Protein AF-A0AAX3VU95-F1 (afdb_monomer)

Radius of gyration: 20.46 Å; Cα contacts (8 Å, |Δi|>4): 79; chains: 1; bounding box: 46×22×57 Å

Sequence (101 aa):
MKWSERFVEWLLDLTAKSQRDPYALWPAFLGFVLALLLMIFPGVLKLRLTHSGKGTLWSYPELGDVFNIIWIGSAAVGLILFCKGVIATCARLEKAGKDLY

pLDDT: mean 72.45, std 9.78, range [41.84, 86.62]

Organism: Aeromonas salmonicida (NCBI:txid645)

Solvent-accessible surface area (backbone atoms only — not comparable to full-atom values): 5385 Å² total; per-residue (Å²): 134,57,73,66,56,57,50,51,54,51,50,50,52,48,50,57,45,40,73,75,39,76,68,34,56,48,45,28,51,52,16,43,52,52,19,49,49,41,48,45,52,52,53,54,51,53,54,68,63,39,43,84,55,90,96,40,85,45,58,60,69,77,56,51,57,57,48,50,54,54,36,54,52,31,36,51,52,15,50,53,41,26,53,49,11,43,51,53,17,52,54,44,44,50,49,68,58,52,82,76,116

Secondary structure (DSSP, 8-state):
--HHHHHHHHHHHHHHHHHH-TTTTHHHHHHHHHHHHHHHHHHHHHHHH-EEETTEEE--HHHHHHHHHHHHHHHHHHHHHHHHHHHHHHHHHHHHHHTT-

Nearest PDB structures (foldseek):
  7a0g-assembly1_DDD  TM=3.616E-01  e=1.992E+00  Serratia marcescens
  6grj-assembly1_H  TM=5.034E-01  e=5.573E+00  Aeromonas hydrophila
  1g73-assembly2_B  TM=3.269E-01  e=8.014E+00  Homo sapiens

Foldseek 3Di:
DDPVVVVVVVVVLVVVLCVQPVCLLVQLVVLQVQLVCLLVVLVVVQVVQFDDDPNDGDHPVVVVVVSVVSNVVSNVVSVVSNVVSVVSSVVSSVVSVVVVD

Mean predicted aligned error: 11.32 Å

Structure (mmCIF, N/CA/C/O backbone):
data_AF-A0AAX3VU95-F1
#
_entry.id   AF-A0AAX3VU95-F1
#
loop_
_atom_site.group_PDB
_atom_site.id
_atom_site.type_symbol
_atom_site.label_atom_id
_atom_site.label_alt_id
_atom_site.label_comp_id
_atom_site.label_asym_id
_atom_site.label_entity_id
_atom_site.label_seq_id
_atom_site.pdbx_PDB_ins_code
_atom_site.Cartn_x
_atom_site.Cartn_y
_atom_site.Cartn_z
_atom_site.occupancy
_atom_site.B_iso_or_equiv
_atom_site.auth_seq_id
_atom_site.auth_comp_id
_atom_site.auth_asym_id
_atom_site.auth_atom_id
_atom_site.pdbx_PDB_model_num
ATOM 1 N N . MET A 1 1 ? 3.157 -4.089 30.606 1.00 58.25 1 MET A N 1
ATOM 2 C CA . MET A 1 1 ? 2.496 -4.592 29.386 1.00 58.25 1 MET A CA 1
ATOM 3 C C . MET A 1 1 ? 3.498 -4.597 28.256 1.00 58.25 1 MET A C 1
ATOM 5 O O . MET A 1 1 ? 4.078 -3.555 27.962 1.00 58.25 1 MET A O 1
ATOM 9 N N . LYS A 1 2 ? 3.761 -5.770 27.684 1.00 85.31 2 LYS A N 1
ATOM 10 C CA . LYS A 1 2 ? 4.658 -5.900 26.533 1.00 85.31 2 LYS A CA 1
ATOM 11 C C . LYS A 1 2 ? 3.954 -5.351 25.293 1.00 85.31 2 LYS A C 1
ATOM 13 O O . LYS A 1 2 ? 2.736 -5.437 25.168 1.00 85.31 2 LYS A O 1
ATOM 18 N N . TRP A 1 3 ? 4.720 -4.790 24.361 1.00 79.44 3 TRP A N 1
ATOM 19 C CA . TRP A 1 3 ? 4.182 -4.216 23.119 1.00 79.44 3 TRP A CA 1
ATOM 20 C C . TRP A 1 3 ? 3.367 -5.242 22.309 1.00 79.44 3 TRP A C 1
ATOM 22 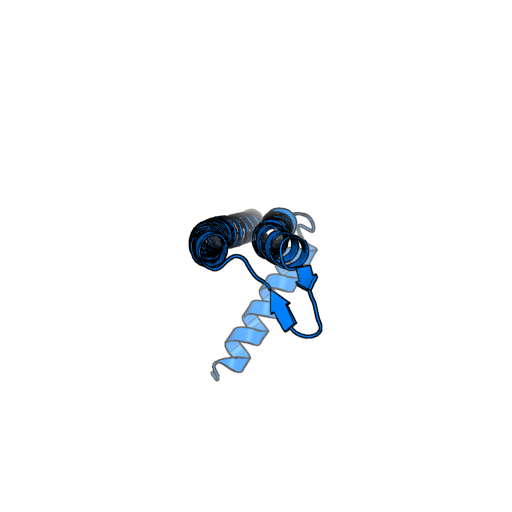O O . TRP A 1 3 ? 2.359 -4.902 21.698 1.00 79.44 3 TRP A O 1
ATOM 32 N N . SER A 1 4 ? 3.752 -6.518 22.395 1.00 81.81 4 SER A N 1
ATOM 33 C CA . SER A 1 4 ? 3.032 -7.649 21.808 1.00 81.81 4 SER A CA 1
ATOM 34 C C . SER A 1 4 ? 1.621 -7.841 22.371 1.00 81.81 4 SER A C 1
ATOM 36 O O . SER A 1 4 ? 0.712 -8.140 21.610 1.00 81.81 4 SER A O 1
ATOM 38 N N . GLU A 1 5 ? 1.414 -7.651 23.677 1.00 83.31 5 GLU A N 1
ATOM 39 C CA . GLU A 1 5 ? 0.097 -7.810 24.318 1.00 83.31 5 GLU A CA 1
ATOM 40 C C . GLU A 1 5 ? -0.855 -6.707 23.855 1.00 83.31 5 GLU A C 1
ATOM 42 O O . GLU A 1 5 ? -1.970 -6.991 23.433 1.00 83.31 5 GLU A O 1
ATOM 47 N N . ARG A 1 6 ? -0.362 -5.462 23.803 1.00 76.31 6 ARG A N 1
ATOM 48 C CA . ARG A 1 6 ? -1.108 -4.323 23.247 1.00 76.31 6 ARG A CA 1
ATOM 49 C C . ARG A 1 6 ? -1.497 -4.532 21.789 1.00 76.31 6 ARG A C 1
ATOM 51 O O . ARG A 1 6 ? -2.588 -4.145 21.390 1.00 76.31 6 ARG A O 1
ATOM 58 N N . PHE A 1 7 ? -0.611 -5.123 20.990 1.00 73.50 7 PHE A N 1
ATOM 59 C CA . PHE A 1 7 ? -0.898 -5.399 19.586 1.00 73.50 7 PHE A CA 1
ATOM 60 C C . PHE A 1 7 ? -1.966 -6.488 19.424 1.00 73.50 7 PHE A C 1
ATOM 62 O O . PHE A 1 7 ? -2.858 -6.353 18.593 1.00 73.50 7 PHE A O 1
ATOM 69 N N . VAL A 1 8 ? -1.914 -7.541 20.244 1.00 79.12 8 VAL A N 1
ATOM 70 C CA . VAL A 1 8 ? -2.918 -8.615 20.239 1.00 79.12 8 VAL A CA 1
ATOM 71 C C . VAL A 1 8 ? -4.280 -8.110 20.714 1.00 79.12 8 VAL A C 1
ATOM 73 O O . VAL A 1 8 ? -5.283 -8.397 20.068 1.00 79.12 8 VAL A O 1
ATOM 76 N N . GLU A 1 9 ? -4.331 -7.319 21.787 1.00 79.94 9 GLU A N 1
ATOM 77 C CA . GLU A 1 9 ? -5.568 -6.672 22.247 1.00 79.94 9 GLU A CA 1
ATOM 78 C C . GLU A 1 9 ? -6.154 -5.760 21.169 1.00 79.94 9 GLU A C 1
ATOM 80 O O . GLU A 1 9 ? -7.351 -5.810 20.893 1.00 79.94 9 GLU A O 1
ATOM 85 N N . TRP A 1 10 ? -5.301 -4.979 20.506 1.00 80.12 10 TRP A N 1
ATOM 86 C CA . TRP A 1 10 ? -5.714 -4.121 19.404 1.00 80.12 10 TRP A CA 1
ATOM 87 C C . TRP A 1 10 ? -6.270 -4.921 18.221 1.00 80.12 10 TRP A C 1
ATOM 89 O O . TRP A 1 10 ? -7.307 -4.553 17.677 1.00 80.12 10 TRP A O 1
ATOM 99 N N . LEU A 1 11 ? -5.641 -6.043 17.853 1.00 76.56 11 LEU A N 1
ATOM 100 C CA . LEU A 1 11 ? -6.142 -6.943 16.810 1.00 76.56 11 LEU A CA 1
ATOM 101 C C . LEU A 1 11 ? -7.474 -7.596 17.192 1.00 76.56 11 LEU A C 1
ATOM 103 O O . LEU A 1 11 ? -8.354 -7.724 16.341 1.00 76.56 11 LEU A O 1
ATOM 107 N N . LEU A 1 12 ? -7.641 -8.005 18.451 1.00 79.31 12 LEU A N 1
ATOM 108 C CA . LEU A 1 12 ? -8.889 -8.587 18.950 1.00 79.31 12 LEU A CA 1
ATOM 109 C C . LEU A 1 12 ? -10.030 -7.564 18.929 1.00 79.31 12 LEU A C 1
ATOM 111 O O . LEU A 1 12 ? -11.122 -7.888 18.461 1.00 79.31 12 LEU A O 1
ATOM 115 N N . ASP A 1 13 ? -9.769 -6.325 19.347 1.00 76.44 13 ASP A N 1
ATOM 116 C CA . ASP A 1 13 ? -10.731 -5.219 19.268 1.00 76.44 13 ASP A CA 1
ATOM 117 C C . ASP A 1 13 ? -11.093 -4.890 17.809 1.00 76.44 13 ASP A C 1
ATOM 119 O O . ASP A 1 13 ? -12.265 -4.722 17.464 1.00 76.44 13 ASP A O 1
ATOM 123 N N . LEU A 1 14 ? -10.105 -4.900 16.910 1.00 67.81 14 LEU A N 1
ATOM 124 C CA . LEU A 1 14 ? -10.328 -4.749 15.470 1.00 67.81 14 LEU A CA 1
ATOM 125 C C . LEU A 1 14 ? -11.173 -5.875 14.883 1.00 67.81 14 LEU A C 1
ATOM 127 O O . LEU A 1 14 ? -12.058 -5.615 14.070 1.00 67.81 14 LEU A O 1
ATOM 131 N N . THR A 1 15 ? -10.928 -7.112 15.307 1.00 70.94 15 THR A N 1
ATOM 132 C CA . THR A 1 15 ? -11.692 -8.280 14.861 1.00 70.94 15 THR A CA 1
ATOM 133 C C . THR A 1 15 ? -13.136 -8.176 15.347 1.00 70.94 15 THR A C 1
ATOM 135 O O . THR A 1 15 ? -14.061 -8.360 14.561 1.00 70.94 15 THR A O 1
ATOM 138 N N . ALA A 1 16 ? -13.353 -7.787 16.606 1.00 68.69 16 ALA A N 1
ATOM 139 C CA . ALA A 1 16 ? -14.687 -7.583 17.162 1.00 68.69 16 ALA A CA 1
ATOM 140 C C . ALA A 1 16 ? -15.456 -6.455 16.450 1.00 68.69 16 ALA A C 1
ATOM 142 O O . ALA A 1 16 ? -16.639 -6.612 16.145 1.00 68.69 16 ALA A O 1
ATOM 143 N N . LYS A 1 17 ? -14.793 -5.336 16.124 1.00 66.62 17 LYS A N 1
ATOM 144 C CA . LYS A 1 17 ? -15.396 -4.235 15.352 1.00 66.62 17 LYS A CA 1
ATOM 145 C C . LYS A 1 17 ? -15.649 -4.620 13.889 1.00 66.62 17 LYS A C 1
ATOM 147 O O . LYS A 1 17 ? -16.689 -4.266 13.342 1.00 66.62 17 LYS A O 1
ATOM 152 N N . SER A 1 18 ? -14.761 -5.407 13.279 1.00 63.59 18 SER A N 1
ATOM 153 C CA . SER A 1 18 ? -14.933 -5.939 11.920 1.00 63.59 18 SER A CA 1
ATOM 154 C C . SER A 1 18 ? -16.092 -6.931 11.802 1.00 63.59 18 SER A C 1
ATOM 156 O O . SER A 1 18 ? -16.698 -7.006 10.738 1.00 63.59 18 SER A O 1
ATOM 158 N N . GLN A 1 19 ? -16.395 -7.705 12.848 1.00 65.88 19 GLN A N 1
ATOM 159 C CA . GLN A 1 19 ? -17.554 -8.609 12.858 1.00 65.88 19 GLN A CA 1
ATOM 160 C C . GLN A 1 19 ? -18.885 -7.841 12.907 1.00 65.88 19 GLN A C 1
ATOM 162 O O . GLN A 1 19 ? -19.898 -8.346 12.435 1.00 65.88 19 GLN A O 1
ATOM 167 N N . ARG A 1 20 ? -18.891 -6.623 13.466 1.00 64.50 20 ARG A N 1
ATOM 168 C CA . ARG A 1 20 ? -20.093 -5.778 13.565 1.00 64.50 20 ARG A CA 1
ATOM 169 C C . ARG A 1 20 ? -20.412 -5.036 12.274 1.00 64.50 20 ARG A C 1
ATOM 171 O O . ARG A 1 20 ? -21.584 -4.878 11.956 1.00 64.50 20 ARG A O 1
ATOM 178 N N . ASP A 1 21 ? -19.391 -4.596 11.543 1.00 65.00 21 ASP A N 1
ATOM 179 C CA . ASP A 1 21 ? -19.568 -3.927 10.256 1.00 65.00 21 ASP A CA 1
ATOM 180 C C . ASP A 1 21 ? -18.618 -4.536 9.206 1.00 65.00 21 ASP A C 1
ATOM 182 O O . ASP A 1 21 ? -17.478 -4.081 9.042 1.00 65.00 21 ASP A O 1
ATOM 186 N N . PRO A 1 22 ? -19.049 -5.600 8.497 1.00 65.88 22 PRO A N 1
ATOM 187 C CA . PRO A 1 22 ? -18.189 -6.358 7.585 1.00 65.88 22 PRO A CA 1
ATOM 188 C C . PRO A 1 22 ? -17.675 -5.517 6.406 1.00 65.88 22 PRO A C 1
ATOM 190 O O . PRO A 1 22 ? -16.668 -5.861 5.787 1.00 65.88 22 PRO A O 1
ATOM 193 N N . TYR A 1 23 ? -18.315 -4.380 6.114 1.00 68.19 23 TYR A N 1
ATOM 194 C CA . TYR A 1 23 ? -17.912 -3.455 5.053 1.00 68.19 23 TYR A CA 1
ATOM 195 C C . TYR A 1 23 ? -16.967 -2.345 5.531 1.00 68.19 23 TYR A C 1
ATOM 197 O O . TYR A 1 23 ? -16.511 -1.530 4.720 1.00 68.19 23 TYR A O 1
ATOM 205 N N . ALA A 1 24 ? -16.637 -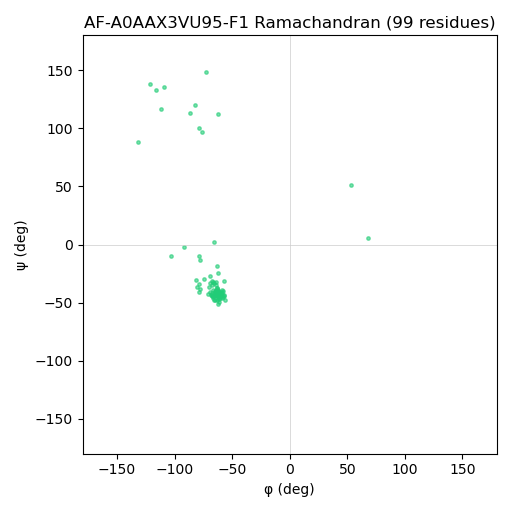2.294 6.825 1.00 67.38 24 ALA A N 1
ATOM 206 C CA . ALA A 1 24 ? -15.749 -1.273 7.370 1.00 67.38 24 ALA A CA 1
ATOM 207 C C . ALA A 1 24 ? -14.320 -1.387 6.823 1.00 67.38 24 ALA A C 1
ATOM 209 O O . ALA A 1 24 ? -13.692 -0.357 6.602 1.00 67.38 24 ALA A O 1
ATOM 210 N N . LEU A 1 25 ? -13.841 -2.606 6.532 1.00 71.12 25 LEU A N 1
ATOM 211 C CA . LEU A 1 25 ? -12.509 -2.884 5.964 1.00 71.12 25 LEU A CA 1
ATOM 212 C C . LEU A 1 25 ? -12.408 -2.622 4.452 1.00 71.12 25 LEU A C 1
ATOM 214 O O . LEU A 1 25 ? -11.310 -2.575 3.895 1.00 71.12 25 LEU A O 1
ATOM 218 N N . TRP A 1 26 ? -13.543 -2.446 3.774 1.00 74.94 26 TRP A N 1
ATOM 219 C CA . TRP A 1 26 ? -13.602 -2.290 2.322 1.00 74.94 26 TRP A CA 1
ATOM 220 C C . TRP A 1 26 ? -12.778 -1.110 1.771 1.00 74.94 26 TRP A C 1
ATOM 222 O O . TRP A 1 26 ? -12.099 -1.290 0.759 1.00 74.94 26 TRP A O 1
ATOM 232 N N . PRO A 1 27 ? -12.746 0.076 2.414 1.00 76.44 27 PRO A N 1
ATOM 233 C CA . PRO A 1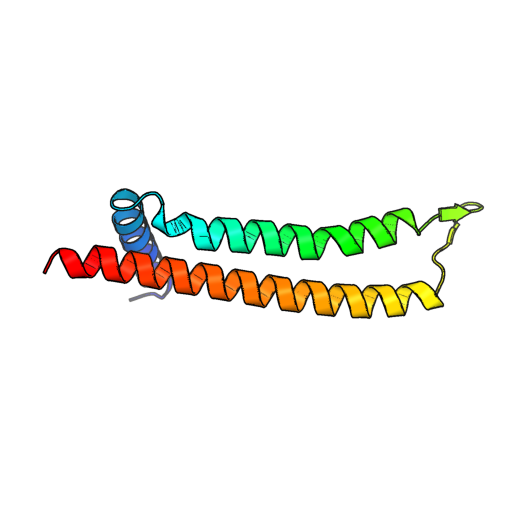 27 ? -11.914 1.191 1.968 1.00 76.44 27 PRO A CA 1
ATOM 234 C C . PRO A 1 27 ? -10.414 0.885 2.049 1.00 76.44 27 PRO A C 1
ATOM 236 O O . PRO A 1 27 ? -9.671 1.257 1.142 1.00 76.44 27 PRO A O 1
ATOM 239 N N . ALA A 1 28 ? -9.960 0.192 3.101 1.00 75.88 28 ALA A N 1
ATOM 240 C CA . ALA A 1 28 ? -8.569 -0.249 3.218 1.00 75.88 28 ALA A CA 1
ATOM 241 C C . ALA A 1 28 ? -8.232 -1.309 2.165 1.00 75.88 28 ALA A C 1
ATOM 243 O O . ALA A 1 28 ? -7.182 -1.217 1.533 1.00 75.88 28 ALA A O 1
ATOM 244 N N . PHE A 1 29 ? -9.134 -2.264 1.925 1.00 77.94 29 PHE A N 1
ATOM 245 C CA . PHE A 1 29 ? -8.962 -3.275 0.883 1.00 77.94 29 PHE A CA 1
ATOM 246 C C . PHE A 1 29 ? -8.869 -2.649 -0.515 1.00 77.94 29 PHE A C 1
ATOM 248 O O . PHE A 1 29 ? -7.916 -2.912 -1.243 1.00 77.94 29 PHE A O 1
ATOM 255 N N . LEU A 1 30 ? -9.796 -1.756 -0.877 1.00 79.62 30 LEU A N 1
ATOM 256 C CA . LEU A 1 30 ? -9.764 -1.035 -2.154 1.00 79.62 30 LEU A CA 1
ATOM 257 C C . LEU A 1 30 ? -8.501 -0.182 -2.301 1.00 79.62 30 LEU A C 1
ATOM 259 O O . LEU A 1 30 ? -7.867 -0.205 -3.355 1.00 79.62 30 LEU A O 1
ATOM 263 N N . GLY A 1 31 ? -8.114 0.541 -1.246 1.00 78.50 31 GLY A N 1
ATOM 264 C CA . GLY A 1 31 ? -6.882 1.328 -1.225 1.00 78.50 31 GLY A CA 1
ATOM 265 C C . GLY A 1 31 ? -5.638 0.459 -1.418 1.00 78.50 31 GLY A C 1
ATOM 266 O O . GLY A 1 31 ? -4.752 0.823 -2.184 1.00 78.50 31 GLY A O 1
ATOM 267 N N . PHE A 1 32 ? -5.599 -0.718 -0.791 1.00 78.50 32 PHE A N 1
ATOM 268 C CA . PHE A 1 32 ? -4.517 -1.690 -0.937 1.00 78.50 32 PHE A CA 1
ATOM 269 C C . PHE A 1 32 ? -4.449 -2.283 -2.350 1.00 78.50 32 PHE A C 1
ATOM 271 O O . PHE A 1 32 ? -3.376 -2.319 -2.946 1.00 78.50 32 PHE A O 1
ATOM 278 N N . VAL A 1 33 ? -5.586 -2.686 -2.924 1.00 84.50 33 VAL A N 1
ATOM 279 C CA . VAL A 1 33 ? -5.653 -3.215 -4.297 1.00 84.50 33 VAL A CA 1
ATOM 280 C C . VAL A 1 33 ? -5.211 -2.159 -5.314 1.00 84.50 33 VAL A C 1
ATOM 282 O O . VAL A 1 33 ? -4.416 -2.459 -6.204 1.00 84.50 33 VAL A O 1
ATOM 285 N N . LEU A 1 34 ? -5.665 -0.911 -5.166 1.00 82.12 34 LEU A N 1
ATOM 286 C CA . LEU A 1 34 ? -5.245 0.202 -6.024 1.00 82.12 34 LEU A CA 1
ATOM 287 C C . LEU A 1 34 ? -3.751 0.509 -5.877 1.00 82.12 34 LEU A C 1
ATOM 289 O O . LEU A 1 34 ? -3.073 0.716 -6.881 1.00 82.12 34 LEU A O 1
ATOM 293 N N . ALA A 1 35 ? -3.225 0.496 -4.651 1.00 80.12 35 ALA A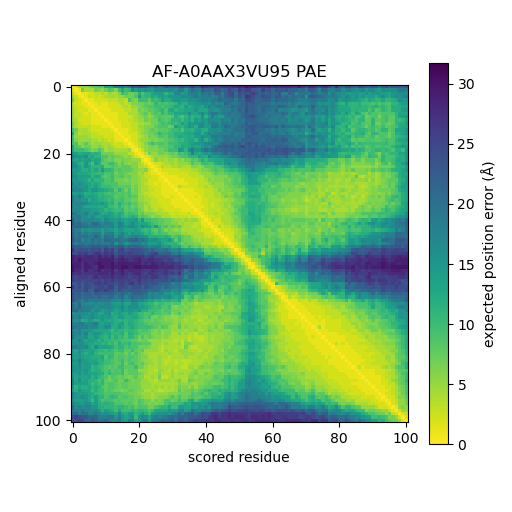 N 1
ATOM 294 C CA . ALA A 1 35 ? -1.801 0.689 -4.397 1.00 80.12 35 ALA A CA 1
ATOM 295 C C . ALA A 1 35 ? -0.951 -0.416 -5.043 1.00 80.12 35 ALA A C 1
ATOM 297 O O . ALA A 1 35 ? 0.054 -0.120 -5.689 1.00 80.12 35 ALA A O 1
ATOM 298 N N . LEU A 1 36 ? -1.381 -1.677 -4.932 1.00 80.56 36 LEU A N 1
ATOM 299 C CA . LEU A 1 36 ? -0.720 -2.806 -5.585 1.00 80.56 36 LEU A CA 1
ATOM 300 C C . LEU A 1 36 ? -0.743 -2.674 -7.109 1.00 80.56 36 LEU A C 1
ATOM 302 O O . LEU A 1 36 ? 0.292 -2.847 -7.748 1.00 80.56 36 LEU A O 1
ATOM 306 N N . LEU A 1 37 ? -1.887 -2.321 -7.700 1.00 82.38 37 LEU A N 1
ATOM 307 C CA . LEU A 1 37 ? -1.997 -2.103 -9.145 1.00 82.38 37 LEU A CA 1
ATOM 308 C C . LEU A 1 37 ? -1.046 -1.000 -9.626 1.00 82.38 37 LEU A C 1
ATOM 310 O O . LEU A 1 37 ? -0.313 -1.200 -10.595 1.00 82.38 37 LEU A O 1
ATOM 314 N N . LEU A 1 38 ? -1.009 0.131 -8.919 1.00 80.56 38 LEU A N 1
ATOM 315 C CA . LEU A 1 38 ? -0.126 1.260 -9.221 1.00 80.56 38 LEU A CA 1
ATOM 316 C C . LEU A 1 38 ? 1.359 0.911 -9.066 1.00 80.56 38 LEU A C 1
ATOM 318 O O . LEU A 1 38 ? 2.191 1.433 -9.806 1.00 80.56 38 LEU A O 1
ATOM 322 N N . MET A 1 39 ? 1.709 0.022 -8.138 1.00 77.38 39 MET A N 1
ATOM 323 C CA . MET A 1 39 ? 3.091 -0.415 -7.943 1.00 77.38 39 MET A CA 1
ATOM 324 C C . MET A 1 39 ? 3.534 -1.444 -8.994 1.00 77.38 39 MET A C 1
ATOM 326 O O . MET A 1 39 ? 4.674 -1.393 -9.460 1.00 77.38 39 MET A O 1
ATOM 330 N N . ILE A 1 40 ? 2.644 -2.365 -9.377 1.00 78.94 40 ILE A N 1
ATOM 331 C CA . ILE A 1 40 ? 2.935 -3.474 -10.298 1.00 78.94 40 ILE A CA 1
ATOM 332 C C . ILE A 1 40 ? 2.943 -3.000 -11.755 1.00 78.94 40 ILE A C 1
ATOM 334 O O . ILE A 1 40 ? 3.812 -3.411 -12.524 1.00 78.94 40 ILE A O 1
ATOM 338 N N . PHE A 1 41 ? 2.012 -2.124 -12.148 1.00 77.88 41 PHE A N 1
ATOM 339 C CA . PHE A 1 41 ? 1.841 -1.712 -13.545 1.00 77.88 41 PHE A CA 1
ATOM 340 C C . PHE A 1 41 ? 3.120 -1.119 -14.177 1.00 77.88 41 PHE A C 1
ATOM 342 O O . PHE A 1 41 ? 3.518 -1.599 -15.243 1.00 77.88 41 PHE A O 1
ATOM 349 N N . PRO A 1 42 ? 3.848 -0.179 -13.536 1.00 70.75 42 PRO A N 1
ATOM 350 C CA . PRO A 1 42 ? 5.093 0.361 -14.086 1.00 70.75 42 PRO A CA 1
ATOM 351 C C . PRO A 1 42 ? 6.219 -0.681 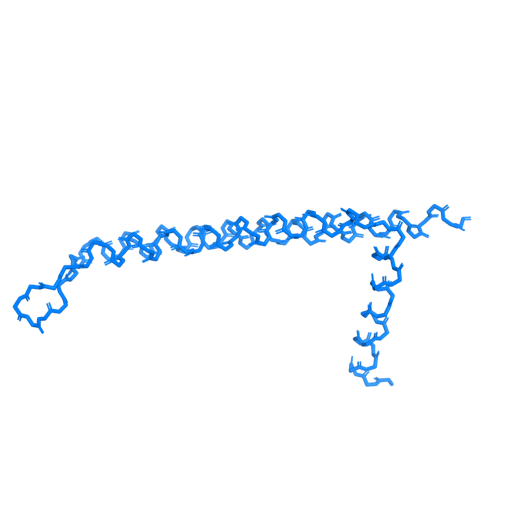-14.134 1.00 70.75 42 PRO A C 1
ATOM 353 O O . PRO A 1 42 ? 7.009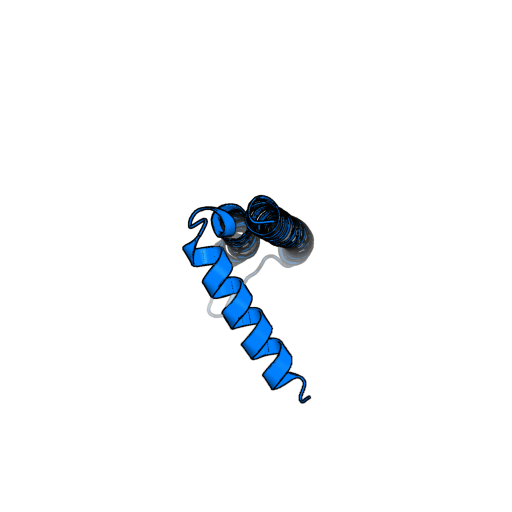 -0.690 -15.078 1.00 70.75 42 PRO A O 1
ATOM 356 N N . GLY A 1 43 ? 6.271 -1.591 -13.152 1.00 70.06 43 GLY A N 1
ATOM 357 C CA . GLY A 1 43 ? 7.255 -2.676 -13.102 1.00 70.06 43 GLY A CA 1
ATOM 358 C C . GLY A 1 43 ? 7.073 -3.687 -14.236 1.00 70.06 43 GLY A C 1
ATOM 359 O O . GLY A 1 43 ? 8.043 -4.063 -14.892 1.00 70.06 43 GLY A O 1
ATOM 360 N N . VAL A 1 44 ? 5.826 -4.064 -14.535 1.00 72.81 44 VAL A N 1
ATOM 361 C CA . VAL A 1 44 ? 5.492 -4.939 -15.672 1.00 72.81 44 VAL A CA 1
ATOM 362 C C . VAL A 1 44 ? 5.787 -4.250 -17.005 1.00 72.81 44 VAL A C 1
ATOM 364 O O . VAL A 1 44 ? 6.297 -4.892 -17.923 1.00 72.81 44 VAL A O 1
ATOM 367 N N . LEU A 1 45 ? 5.514 -2.946 -17.118 1.00 70.75 45 LEU A N 1
ATOM 368 C CA . LEU A 1 45 ? 5.807 -2.173 -18.328 1.00 70.75 45 LEU A CA 1
ATOM 369 C C . LEU A 1 45 ? 7.321 -2.106 -18.598 1.00 70.75 45 LEU A C 1
ATOM 371 O O . LEU A 1 45 ? 7.751 -2.367 -19.721 1.00 70.75 45 LEU A O 1
ATOM 375 N N . LYS A 1 46 ? 8.134 -1.867 -17.557 1.00 68.31 46 LYS A N 1
ATOM 376 C CA . LYS A 1 46 ? 9.604 -1.919 -17.629 1.00 68.31 46 LYS A CA 1
ATOM 377 C C . LYS A 1 46 ? 10.099 -3.300 -18.069 1.00 68.31 46 LYS A C 1
ATOM 379 O O . LYS A 1 46 ? 10.969 -3.394 -18.934 1.00 68.31 46 LYS A O 1
ATOM 384 N N . LEU A 1 47 ? 9.510 -4.372 -17.533 1.00 67.00 47 LEU A N 1
ATOM 385 C CA . LEU A 1 47 ? 9.859 -5.748 -17.901 1.00 67.00 47 LEU A CA 1
ATOM 386 C C . LEU A 1 47 ? 9.546 -6.049 -19.374 1.00 67.00 47 LEU A C 1
ATOM 388 O O . LEU A 1 47 ? 10.340 -6.693 -20.048 1.00 67.00 47 LEU A O 1
ATOM 392 N N . ARG A 1 48 ? 8.412 -5.556 -19.892 1.00 66.56 48 ARG A N 1
ATOM 393 C CA . ARG A 1 48 ? 8.029 -5.719 -21.306 1.00 66.56 48 ARG A CA 1
ATOM 394 C C . ARG A 1 48 ? 8.911 -4.925 -22.264 1.00 66.56 48 ARG A C 1
ATOM 396 O O . ARG A 1 48 ? 9.136 -5.379 -23.379 1.00 66.56 48 ARG A O 1
ATOM 403 N N . LEU A 1 49 ? 9.400 -3.761 -21.841 1.00 64.06 49 LEU A N 1
ATOM 404 C CA . LEU A 1 49 ? 10.338 -2.928 -22.606 1.00 64.06 49 LEU A CA 1
ATOM 405 C C . LEU A 1 49 ? 11.784 -3.424 -22.532 1.00 64.06 49 LEU A C 1
ATOM 407 O O . LEU A 1 49 ? 12.645 -2.951 -23.267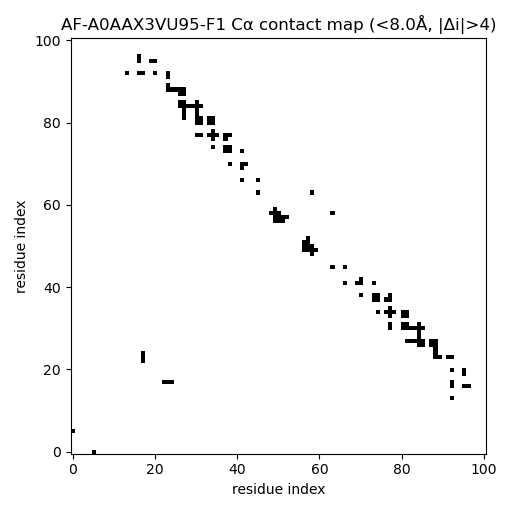 1.00 64.06 49 LEU A O 1
ATOM 411 N N . THR A 1 50 ? 12.046 -4.388 -21.655 1.00 62.22 50 THR A N 1
ATOM 412 C CA . THR A 1 50 ? 13.315 -5.099 -21.610 1.00 62.22 50 THR A CA 1
ATOM 413 C C . THR A 1 50 ? 13.278 -6.199 -22.661 1.00 62.22 50 THR A C 1
ATOM 415 O O . THR A 1 50 ? 12.399 -7.060 -22.640 1.00 62.22 50 THR A O 1
ATOM 418 N N . HIS A 1 51 ? 14.195 -6.165 -23.623 1.00 62.50 51 HIS A N 1
ATOM 419 C CA . HIS A 1 51 ? 14.231 -7.146 -24.705 1.00 62.50 51 HIS A CA 1
ATOM 420 C C . HIS A 1 51 ? 15.524 -7.954 -24.605 1.00 62.50 51 HIS A C 1
ATOM 422 O O . HIS A 1 51 ? 16.612 -7.404 -24.427 1.00 62.50 51 HIS A O 1
ATOM 428 N N . SER A 1 52 ? 15.411 -9.280 -24.700 1.00 52.28 52 SER A N 1
ATOM 429 C CA . SER A 1 52 ? 16.582 -10.157 -24.723 1.00 52.28 52 SER A CA 1
ATOM 430 C C . SER A 1 52 ? 17.190 -10.130 -26.123 1.00 52.28 52 SER A C 1
ATOM 432 O O . SER A 1 52 ? 16.674 -10.752 -27.051 1.00 52.28 52 SER A O 1
ATOM 434 N N . GLY A 1 53 ? 18.262 -9.359 -26.293 1.00 51.59 53 GLY A N 1
ATOM 435 C CA . GLY A 1 53 ? 19.024 -9.274 -27.534 1.00 51.59 53 GLY A CA 1
ATOM 436 C C . GLY A 1 53 ? 20.407 -9.883 -27.337 1.00 51.59 53 GLY A C 1
ATOM 437 O O . GLY A 1 53 ? 21.195 -9.372 -26.550 1.00 51.59 53 GLY A O 1
ATOM 438 N N . LYS A 1 54 ? 20.722 -10.971 -28.056 1.00 52.12 54 LYS A N 1
ATOM 439 C CA . LYS A 1 54 ? 22.048 -11.631 -28.052 1.00 52.12 54 LYS A CA 1
ATOM 440 C C . LYS A 1 54 ? 22.570 -12.005 -26.649 1.00 52.12 54 LYS A C 1
ATOM 442 O O . LYS A 1 54 ? 23.692 -11.660 -26.288 1.00 52.12 54 LYS A O 1
ATOM 447 N N . GLY A 1 55 ? 21.756 -12.692 -25.843 1.00 55.44 55 GLY A N 1
ATOM 448 C CA . GLY A 1 55 ? 22.184 -13.232 -24.539 1.00 55.44 55 GLY A CA 1
ATOM 449 C C . GLY A 1 55 ? 22.489 -12.181 -23.464 1.00 55.44 55 GLY A C 1
ATOM 450 O O . GLY A 1 55 ? 22.931 -12.536 -22.376 1.00 55.44 55 GLY A O 1
ATOM 451 N N . THR A 1 56 ? 22.234 -10.902 -23.747 1.00 55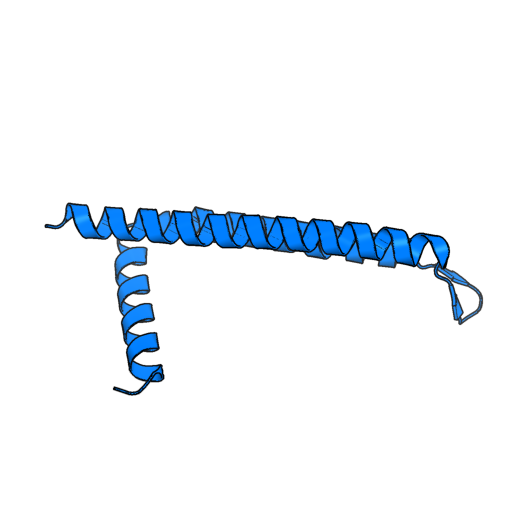.59 56 THR A N 1
ATOM 452 C CA . THR A 1 56 ? 22.358 -9.790 -22.802 1.00 55.59 56 THR A CA 1
ATOM 453 C C . THR A 1 56 ? 21.011 -9.081 -22.673 1.00 55.59 56 THR A C 1
ATOM 455 O O . THR A 1 56 ? 20.266 -8.919 -23.641 1.00 55.59 56 THR A O 1
ATOM 458 N N . LEU A 1 57 ? 20.657 -8.721 -21.439 1.00 58.62 57 LEU A N 1
ATOM 459 C CA . LEU A 1 57 ? 19.405 -8.047 -21.109 1.00 58.62 57 LEU A CA 1
ATOM 460 C C . LEU A 1 57 ? 19.542 -6.573 -21.526 1.00 58.62 57 LEU A C 1
ATOM 462 O O . LEU A 1 57 ? 20.140 -5.779 -20.802 1.00 58.62 57 LEU A O 1
ATOM 466 N N . TRP A 1 58 ? 19.054 -6.206 -22.713 1.00 52.62 58 TRP A N 1
ATOM 467 C CA . TRP A 1 58 ? 19.107 -4.820 -23.181 1.00 52.62 58 TRP A CA 1
ATOM 468 C C . TRP A 1 58 ? 17.881 -4.066 -22.658 1.00 52.62 58 TRP A C 1
ATOM 470 O O . TRP A 1 58 ? 16.739 -4.357 -23.016 1.00 52.62 58 TRP A O 1
ATOM 480 N N . SER A 1 59 ? 18.126 -3.100 -21.775 1.00 60.12 59 SER A N 1
ATOM 481 C CA . SER A 1 59 ? 17.174 -2.047 -21.419 1.00 60.12 59 SER A CA 1
ATOM 482 C C . SER A 1 59 ? 17.681 -0.738 -22.000 1.00 60.12 59 SER A C 1
ATOM 484 O O . SER A 1 59 ? 18.868 -0.443 -21.883 1.00 60.12 59 SER A O 1
ATOM 486 N N . TYR A 1 60 ? 16.796 0.054 -22.605 1.00 60.50 60 TYR A N 1
ATOM 487 C CA . TYR A 1 60 ? 17.121 1.419 -23.014 1.00 60.50 60 TYR A CA 1
ATOM 488 C C . TYR A 1 60 ? 17.468 2.241 -21.759 1.00 60.50 60 TYR A C 1
ATOM 490 O O . TYR A 1 60 ? 16.574 2.470 -20.937 1.00 60.50 60 TYR A O 1
ATOM 498 N N . PRO A 1 61 ? 18.732 2.668 -21.572 1.00 62.47 61 PRO A N 1
ATOM 499 C CA . PRO A 1 61 ? 19.175 3.288 -20.323 1.00 62.47 61 PRO A CA 1
ATOM 500 C C . PRO A 1 61 ? 18.434 4.600 -20.040 1.00 62.47 61 PRO A C 1
ATOM 502 O O . PRO A 1 61 ? 18.024 4.831 -18.908 1.00 62.47 61 PRO A O 1
ATOM 505 N N . GLU A 1 62 ? 18.142 5.390 -21.077 1.00 64.44 62 GLU A N 1
ATOM 506 C CA . GLU A 1 62 ? 17.386 6.644 -20.948 1.00 64.44 62 GLU A CA 1
ATOM 507 C C . GLU A 1 62 ? 15.918 6.434 -20.554 1.00 64.44 62 GLU A C 1
ATOM 509 O O . GLU A 1 62 ? 15.339 7.244 -19.833 1.00 64.44 62 GLU A O 1
ATOM 514 N N . LEU A 1 63 ? 15.308 5.317 -20.967 1.00 65.44 63 LEU A N 1
ATOM 515 C CA . LEU A 1 63 ? 13.951 4.981 -20.533 1.00 65.44 63 LEU A CA 1
ATOM 516 C C . LEU A 1 63 ? 13.948 4.493 -19.078 1.00 65.44 63 LEU A C 1
ATOM 518 O O . LEU A 1 63 ? 12.970 4.711 -18.368 1.00 65.44 63 LEU A O 1
ATOM 522 N N . GLY A 1 64 ? 15.036 3.876 -18.608 1.00 69.00 64 GLY A N 1
ATOM 523 C CA . GLY A 1 64 ? 15.160 3.351 -17.248 1.00 69.00 64 GLY A CA 1
ATOM 524 C C . GLY A 1 64 ? 14.938 4.401 -16.155 1.00 69.00 64 GLY A C 1
ATOM 525 O O . GLY A 1 64 ? 14.191 4.136 -15.209 1.00 69.00 64 GLY A O 1
ATOM 526 N N . ASP A 1 65 ? 15.524 5.589 -16.309 1.00 72.25 65 ASP A N 1
ATOM 527 C CA . ASP A 1 65 ? 15.374 6.687 -15.345 1.00 72.25 65 ASP A CA 1
ATOM 528 C C . ASP A 1 65 ? 13.970 7.293 -15.369 1.00 72.25 65 ASP A C 1
ATOM 530 O O . ASP A 1 65 ? 13.357 7.478 -14.315 1.00 72.25 65 ASP A O 1
ATOM 534 N N . VAL A 1 66 ? 13.402 7.501 -16.560 1.00 74.75 66 VAL A N 1
ATOM 535 C CA . VAL A 1 66 ? 12.011 7.956 -16.717 1.00 74.75 66 VAL A CA 1
ATOM 536 C C . VAL A 1 66 ? 11.043 6.962 -16.063 1.00 74.75 66 VAL A C 1
ATOM 538 O O . VAL A 1 66 ? 10.123 7.364 -15.347 1.00 74.75 66 VAL A O 1
ATOM 541 N N . PHE A 1 67 ? 11.285 5.657 -16.222 1.00 75.12 67 PHE A N 1
ATOM 542 C CA . PHE A 1 67 ? 10.505 4.610 -15.563 1.00 75.12 67 PHE A CA 1
ATOM 543 C C . PHE A 1 67 ? 10.622 4.645 -14.046 1.00 75.12 67 PHE A C 1
ATOM 545 O O . PHE A 1 67 ? 9.611 4.490 -13.366 1.00 75.12 67 PHE A O 1
ATOM 552 N N . ASN A 1 68 ? 11.824 4.846 -13.508 1.00 75.56 68 ASN A N 1
ATOM 553 C CA . ASN A 1 68 ? 12.022 4.933 -12.064 1.00 75.56 68 ASN A CA 1
ATOM 554 C C . ASN A 1 68 ? 11.290 6.151 -11.479 1.00 75.56 68 ASN A C 1
ATOM 556 O O . ASN A 1 68 ? 10.643 6.018 -10.444 1.00 75.56 68 ASN A O 1
ATOM 560 N N . ILE A 1 69 ? 11.314 7.305 -12.156 1.00 81.81 69 ILE A N 1
ATOM 561 C CA . ILE A 1 69 ? 10.591 8.514 -11.723 1.00 81.81 69 ILE A CA 1
ATOM 562 C C . ILE A 1 69 ? 9.076 8.274 -11.722 1.00 81.81 69 ILE A C 1
ATOM 564 O O . ILE A 1 69 ? 8.404 8.548 -10.725 1.00 81.81 69 ILE A O 1
ATOM 568 N N . ILE A 1 70 ? 8.535 7.709 -12.807 1.00 81.75 70 ILE A N 1
ATOM 569 C CA . ILE A 1 70 ? 7.105 7.375 -12.908 1.00 81.75 70 ILE A CA 1
ATOM 570 C C . ILE A 1 70 ? 6.720 6.330 -11.854 1.00 81.75 70 ILE A C 1
ATOM 572 O O . ILE A 1 70 ? 5.661 6.433 -11.235 1.00 81.75 70 ILE A O 1
ATOM 576 N N . TRP A 1 71 ? 7.579 5.340 -11.610 1.00 81.88 71 TRP A N 1
ATOM 577 C CA . TRP A 1 71 ? 7.333 4.290 -10.627 1.00 81.88 71 TRP A CA 1
ATOM 578 C C . TRP A 1 71 ? 7.332 4.824 -9.195 1.00 81.88 71 TRP A C 1
ATOM 580 O O . TRP A 1 71 ? 6.411 4.511 -8.446 1.00 81.88 71 TRP A O 1
ATOM 590 N N . ILE A 1 72 ? 8.292 5.679 -8.831 1.00 81.25 72 ILE A N 1
ATOM 591 C CA . ILE A 1 72 ? 8.336 6.337 -7.517 1.00 81.25 72 ILE A CA 1
ATOM 592 C C . ILE A 1 72 ? 7.091 7.207 -7.316 1.00 81.25 72 ILE A C 1
ATOM 594 O O . ILE A 1 72 ? 6.462 7.136 -6.261 1.00 81.25 72 ILE A O 1
ATOM 598 N N . GLY A 1 73 ? 6.687 7.974 -8.336 1.00 85.19 73 GLY A N 1
ATOM 599 C CA . GLY A 1 73 ? 5.457 8.768 -8.291 1.00 85.19 73 GLY A CA 1
ATOM 600 C C . GLY A 1 73 ? 4.209 7.900 -8.098 1.00 85.19 73 GLY A C 1
ATOM 601 O O . GLY A 1 73 ? 3.384 8.175 -7.228 1.00 85.19 73 GLY A O 1
ATOM 602 N N . SER A 1 74 ? 4.104 6.804 -8.849 1.00 83.56 74 SER A N 1
ATOM 603 C CA . SER A 1 74 ? 3.001 5.844 -8.744 1.00 83.56 74 SER A CA 1
ATOM 604 C C . SER A 1 74 ? 2.953 5.158 -7.373 1.00 83.56 74 SER A C 1
ATOM 606 O O . SER A 1 74 ? 1.889 5.048 -6.763 1.00 83.56 74 SER A O 1
ATOM 608 N N . ALA A 1 75 ? 4.110 4.760 -6.840 1.00 80.25 75 ALA A N 1
ATOM 609 C CA . ALA A 1 75 ? 4.234 4.160 -5.516 1.00 80.25 75 ALA A CA 1
ATOM 610 C C . ALA A 1 75 ? 3.847 5.147 -4.404 1.00 80.25 75 ALA A C 1
ATOM 612 O O . ALA A 1 75 ? 3.131 4.770 -3.476 1.00 80.25 75 ALA A O 1
ATOM 613 N N . ALA A 1 76 ? 4.249 6.417 -4.514 1.00 85.88 76 ALA A N 1
ATOM 614 C CA . ALA A 1 76 ? 3.864 7.461 -3.567 1.00 85.88 76 ALA A CA 1
ATOM 615 C C . ALA A 1 76 ? 2.345 7.700 -3.566 1.00 85.88 76 ALA A C 1
ATOM 617 O O . ALA A 1 76 ? 1.725 7.757 -2.502 1.00 85.88 76 ALA A O 1
ATOM 618 N N . VAL A 1 77 ? 1.720 7.774 -4.747 1.00 86.06 77 VAL A N 1
ATOM 619 C CA . VAL A 1 77 ? 0.258 7.897 -4.874 1.00 86.06 77 VAL A CA 1
ATOM 620 C C . VAL A 1 77 ? -0.449 6.662 -4.308 1.00 86.06 77 VAL A C 1
ATOM 622 O O . VAL A 1 77 ? -1.412 6.806 -3.555 1.00 86.06 77 VAL A O 1
ATOM 625 N N . GLY A 1 78 ? 0.052 5.458 -4.598 1.00 83.19 78 GLY A N 1
ATOM 626 C CA . GLY A 1 78 ? -0.459 4.211 -4.029 1.00 83.19 78 GLY A CA 1
ATOM 627 C C . GLY A 1 78 ? -0.399 4.198 -2.500 1.00 83.19 78 GLY A C 1
ATOM 628 O O . GLY A 1 78 ? -1.389 3.877 -1.845 1.00 83.19 78 GLY A O 1
ATOM 629 N N . LEU A 1 79 ? 0.719 4.636 -1.916 1.00 82.88 79 LEU A N 1
ATOM 630 C CA . LEU A 1 79 ? 0.875 4.744 -0.466 1.00 82.88 79 LEU A CA 1
ATOM 631 C C . LEU A 1 79 ? -0.123 5.739 0.145 1.00 82.88 79 LEU A C 1
ATOM 633 O O . LEU A 1 79 ? -0.745 5.438 1.162 1.00 82.88 79 LEU A O 1
ATOM 637 N N . ILE A 1 80 ? -0.329 6.899 -0.486 1.00 86.62 80 ILE A N 1
ATOM 638 C CA . ILE A 1 80 ? -1.317 7.889 -0.029 1.00 86.62 80 ILE A CA 1
ATOM 639 C C . ILE A 1 80 ? -2.732 7.298 -0.053 1.00 86.62 80 ILE A C 1
ATOM 641 O O . ILE A 1 80 ? -3.491 7.485 0.902 1.00 86.62 80 ILE A O 1
ATOM 645 N N . LEU A 1 81 ? -3.095 6.576 -1.118 1.00 82.25 81 LEU A N 1
ATOM 646 C CA . LEU A 1 81 ? -4.396 5.912 -1.234 1.00 82.25 81 LEU A CA 1
ATOM 647 C C . LEU A 1 81 ? -4.578 4.828 -0.169 1.00 82.25 81 LEU A C 1
ATOM 649 O O . LEU A 1 81 ? -5.646 4.753 0.439 1.00 82.25 81 LEU A O 1
ATOM 653 N N . PHE A 1 82 ? -3.537 4.042 0.109 1.00 79.50 82 PHE A N 1
ATOM 654 C CA . PHE A 1 82 ? -3.553 3.050 1.179 1.00 79.50 82 PHE A CA 1
ATOM 655 C C . PHE A 1 82 ? -3.752 3.704 2.551 1.00 79.50 82 PHE A C 1
ATOM 657 O O . PHE A 1 82 ? -4.686 3.347 3.267 1.00 79.50 82 PHE A O 1
ATOM 664 N N . CYS A 1 83 ? -2.956 4.722 2.889 1.00 83.12 83 CYS A N 1
ATOM 665 C CA . CYS A 1 83 ? -3.095 5.464 4.143 1.00 83.12 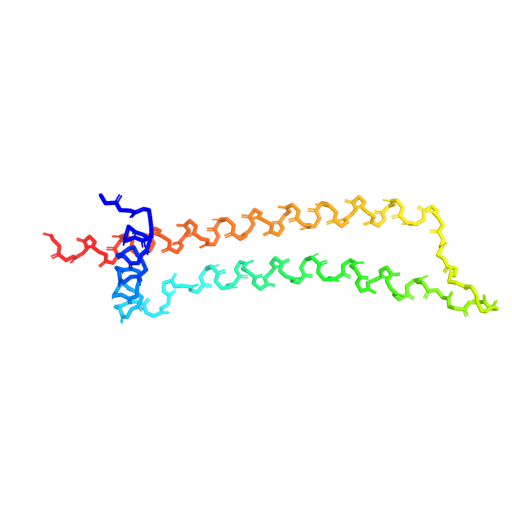83 CYS A CA 1
ATOM 666 C C . CYS A 1 83 ? -4.497 6.070 4.293 1.00 83.12 83 CYS A C 1
ATOM 668 O O . CYS A 1 83 ? -5.111 5.954 5.352 1.00 83.12 83 CYS A O 1
ATOM 670 N N . LYS A 1 84 ? -5.051 6.660 3.225 1.00 80.44 84 LYS A N 1
ATOM 671 C CA . LYS A 1 84 ? -6.431 7.166 3.222 1.00 80.44 84 LYS A CA 1
ATOM 672 C C . LYS A 1 84 ? -7.463 6.057 3.428 1.00 80.44 84 LYS A C 1
ATOM 674 O O . LYS A 1 84 ? -8.408 6.256 4.187 1.00 80.44 84 LYS A O 1
ATOM 679 N N . GLY A 1 85 ? -7.281 4.900 2.793 1.00 78.75 85 GLY A N 1
ATOM 680 C CA . GLY A 1 85 ? -8.140 3.729 2.973 1.00 78.75 85 GLY A CA 1
ATOM 681 C C . GLY A 1 85 ? -8.130 3.214 4.414 1.00 78.75 85 GLY A C 1
ATOM 682 O O . GLY A 1 85 ? -9.192 2.935 4.974 1.00 78.75 85 GLY A O 1
ATOM 683 N N . VAL A 1 86 ? -6.954 3.167 5.047 1.00 79.62 86 VAL A N 1
ATOM 684 C CA . VAL A 1 86 ? -6.793 2.796 6.462 1.00 79.62 86 VAL A CA 1
ATOM 685 C C . VAL A 1 86 ? -7.470 3.815 7.376 1.00 79.62 86 VAL A C 1
ATOM 687 O O . VAL A 1 86 ? -8.260 3.424 8.230 1.00 79.62 86 VAL A O 1
ATOM 690 N N . ILE A 1 87 ? -7.247 5.117 7.170 1.00 82.94 87 ILE A N 1
ATOM 691 C CA . ILE A 1 87 ? -7.885 6.171 7.976 1.00 82.94 87 ILE A CA 1
ATOM 692 C C . ILE A 1 87 ? -9.413 6.102 7.856 1.00 82.94 87 ILE A C 1
ATOM 694 O O . ILE A 1 87 ? -10.111 6.156 8.866 1.00 82.94 87 ILE A O 1
ATOM 698 N N . ALA A 1 88 ? -9.946 5.931 6.642 1.00 78.56 88 ALA A N 1
ATOM 699 C CA . ALA A 1 88 ? -11.386 5.802 6.414 1.00 78.56 88 ALA A CA 1
ATOM 700 C C . ALA A 1 88 ? -11.977 4.552 7.088 1.00 78.56 88 ALA A C 1
ATOM 702 O O . ALA A 1 88 ? -13.083 4.597 7.625 1.00 78.56 88 ALA A O 1
ATOM 703 N N . THR A 1 89 ? -11.227 3.451 7.087 1.00 78.19 89 THR A N 1
ATOM 704 C CA . THR A 1 89 ? -11.589 2.202 7.768 1.00 78.19 89 THR A CA 1
ATOM 705 C C . THR A 1 89 ? -11.617 2.396 9.283 1.00 78.19 89 THR A C 1
ATOM 707 O O . THR A 1 89 ? -12.617 2.076 9.921 1.00 78.19 89 THR A O 1
ATOM 710 N N . CYS A 1 90 ? -10.582 3.012 9.861 1.00 75.88 90 CYS A N 1
ATOM 711 C CA . CYS A 1 90 ? -10.541 3.347 11.285 1.00 75.88 90 CYS A CA 1
ATOM 712 C C . CYS A 1 90 ? -11.685 4.287 11.690 1.00 75.88 90 CYS A C 1
ATOM 714 O O . CYS A 1 90 ? -12.332 4.041 12.701 1.00 75.88 90 CYS A O 1
ATOM 716 N N . ALA A 1 91 ? -11.989 5.310 10.884 1.00 78.44 91 ALA A N 1
ATOM 717 C CA . ALA A 1 91 ? -13.094 6.233 11.150 1.00 78.44 91 ALA A CA 1
ATOM 718 C C . ALA A 1 91 ? -14.464 5.529 11.140 1.00 78.44 91 ALA A C 1
ATOM 720 O O . ALA A 1 91 ? -15.321 5.822 11.973 1.00 78.44 91 ALA A O 1
ATOM 721 N N . ARG A 1 92 ? -14.675 4.570 10.226 1.00 74.25 92 ARG A N 1
ATOM 722 C CA . ARG A 1 92 ? -15.893 3.741 10.207 1.00 74.25 92 ARG A CA 1
ATOM 723 C C . ARG A 1 92 ? -15.982 2.827 11.426 1.00 74.25 92 ARG A C 1
ATOM 725 O O . ARG A 1 92 ? -17.036 2.764 12.049 1.00 74.25 92 ARG A O 1
ATOM 732 N N . LEU A 1 93 ? -14.877 2.180 11.796 1.00 72.00 93 LEU A N 1
ATOM 733 C CA . LEU A 1 93 ? -14.807 1.324 12.985 1.00 72.00 93 LEU A CA 1
ATOM 734 C C . LEU A 1 93 ? -15.013 2.123 14.284 1.00 72.00 93 LEU A C 1
ATOM 736 O O . LEU A 1 93 ? -15.631 1.617 15.217 1.00 72.00 93 LEU A O 1
ATOM 740 N N . GLU A 1 94 ? -14.533 3.369 14.353 1.00 74.56 94 GLU A N 1
ATOM 741 C CA . GLU A 1 94 ? -14.787 4.263 15.488 1.00 74.56 94 GLU A CA 1
ATOM 742 C C . GLU A 1 94 ? -16.267 4.655 15.566 1.00 74.56 94 GLU A C 1
ATOM 744 O O . GLU A 1 94 ? -16.855 4.604 16.646 1.00 74.56 94 GLU A O 1
ATOM 749 N N . LYS A 1 95 ? -16.895 4.980 14.429 1.00 70.81 95 LYS A N 1
ATOM 750 C CA . LYS A 1 95 ? -18.328 5.293 14.374 1.00 70.81 95 LYS A CA 1
ATOM 751 C C . LYS A 1 95 ? -19.189 4.105 14.820 1.00 70.81 95 LYS A C 1
ATOM 753 O O . LYS A 1 95 ? -20.031 4.270 15.694 1.00 70.81 95 LYS A O 1
ATOM 758 N N . ALA A 1 96 ? -18.899 2.905 14.316 1.00 66.38 96 ALA A N 1
ATOM 759 C CA . ALA A 1 96 ? -19.580 1.674 14.726 1.00 66.38 96 ALA A CA 1
ATOM 760 C C . ALA A 1 96 ? -19.374 1.328 16.217 1.00 66.38 96 ALA A C 1
ATOM 762 O O . ALA A 1 96 ? -20.182 0.617 16.811 1.00 66.38 96 ALA A O 1
ATOM 763 N N . GLY A 1 97 ? -18.289 1.809 16.833 1.00 62.91 97 GLY A N 1
ATOM 764 C CA . GLY A 1 97 ? -18.052 1.685 18.272 1.00 62.91 97 GLY A CA 1
ATOM 765 C C . GLY A 1 97 ? -18.787 2.729 19.121 1.00 62.91 97 GLY A C 1
ATOM 766 O O . GLY A 1 97 ? -19.131 2.429 20.261 1.00 62.91 97 GLY A O 1
ATOM 767 N N . LYS A 1 98 ? -19.026 3.932 18.578 1.00 60.25 98 LYS A N 1
ATOM 768 C CA . LYS A 1 98 ? -19.711 5.047 19.256 1.00 60.25 98 LYS A CA 1
ATOM 769 C C . LYS A 1 98 ? -21.228 4.902 19.292 1.00 60.25 98 LYS A C 1
ATOM 771 O O . LYS A 1 98 ? -21.807 5.259 20.302 1.00 60.25 98 LYS A O 1
ATOM 776 N N . ASP A 1 99 ? -21.852 4.324 18.266 1.00 54.28 99 ASP A N 1
ATOM 777 C CA . ASP A 1 99 ? -23.313 4.107 18.226 1.00 54.28 99 ASP A CA 1
ATOM 778 C C . ASP A 1 99 ? -23.826 3.102 19.296 1.00 54.28 99 ASP A C 1
ATOM 780 O O . ASP A 1 99 ? -25.013 2.784 19.335 1.00 54.28 99 ASP A O 1
ATOM 784 N N . LEU A 1 100 ? -22.943 2.582 20.161 1.00 48.44 100 LEU A N 1
ATOM 785 C CA . LEU A 1 100 ? -23.256 1.640 21.242 1.00 48.44 100 LEU A CA 1
ATOM 786 C C . LEU A 1 100 ? -23.295 2.270 22.652 1.00 48.44 100 LEU A C 1
ATOM 788 O O . LEU A 1 100 ? -23.689 1.572 23.587 1.00 48.44 100 LEU A O 1
ATOM 792 N N . TYR A 1 101 ? -22.856 3.523 22.812 1.00 41.84 101 TYR A N 1
ATOM 793 C CA . TYR A 1 101 ? -22.836 4.271 24.081 1.00 41.84 101 TYR A CA 1
ATOM 794 C C . TYR A 1 101 ? -23.721 5.513 23.992 1.00 41.84 101 TYR A C 1
ATOM 796 O O . TYR A 1 101 ? -24.344 5.841 25.025 1.00 41.84 101 TYR A O 1
#